Protein AF-A0A2V8DSS8-F1 (afdb_monomer_lite)

Secondary structure (DSSP, 8-state):
-----SS--EEEEEEEEE-SSEEEEEEEEES--SS---B--EE--TT----EE-PPBEEE-STT--EEEEEEEE----

Sequence (78 aa):
MLIAQSNSGTAGAIRTYSTISSIGVEWDIVGDADHDATAAVDFRVAGTAGWRSALPLVRVDYNGSNMLAGSILFLSPN

Foldseek 3Di:
DLDAQPWDKDKDDKDWDDDPWFIKIKIAMPTRPVQRDWAWDWDDDPPDDDIDTFDIFDADDPPNGGITIDTGGTDDDD

Radius of gyration: 14.19 Å; chains: 1; bounding box: 28×22×42 Å

pLDDT: mean 87.05, std 12.41, range [45.53, 96.38]

Structure (mmCIF, N/CA/C/O backbone):
data_AF-A0A2V8DSS8-F1
#
_entry.id   AF-A0A2V8DSS8-F1
#
loop_
_atom_site.group_PDB
_atom_site.id
_atom_site.type_symbol
_atom_site.label_atom_id
_atom_site.label_alt_id
_atom_site.label_comp_id
_atom_site.label_asym_id
_atom_site.label_entity_id
_atom_site.label_seq_id
_atom_site.pdbx_PDB_ins_code
_atom_site.Cartn_x
_atom_site.Cartn_y
_atom_site.Cartn_z
_atom_site.occupancy
_atom_site.B_iso_or_equiv
_atom_site.auth_seq_id
_atom_site.auth_comp_id
_atom_site.auth_asym_id
_atom_site.auth_atom_id
_atom_site.pdbx_PDB_model_num
ATOM 1 N N . MET A 1 1 ? -14.501 -3.469 -21.346 1.00 47.69 1 MET A N 1
ATOM 2 C CA . MET A 1 1 ? -13.653 -4.610 -20.948 1.00 47.69 1 MET A CA 1
ATOM 3 C C . MET A 1 1 ? -12.518 -4.022 -20.129 1.00 47.69 1 MET A C 1
ATOM 5 O O . MET A 1 1 ? -11.792 -3.205 -20.672 1.00 47.69 1 MET A O 1
ATOM 9 N N . LEU A 1 2 ? -12.468 -4.292 -18.822 1.00 45.53 2 LEU A N 1
ATOM 10 C CA . LEU A 1 2 ? -11.382 -3.830 -17.952 1.00 45.53 2 LEU A CA 1
ATOM 11 C C . LEU A 1 2 ? -10.203 -4.770 -18.208 1.00 45.53 2 LEU A C 1
ATOM 13 O O . LEU A 1 2 ? -10.306 -5.957 -17.905 1.00 45.53 2 LEU A O 1
ATOM 17 N N . ILE A 1 3 ? -9.160 -4.284 -18.870 1.00 51.53 3 ILE A N 1
ATOM 18 C CA . ILE A 1 3 ? -7.924 -5.049 -19.012 1.00 51.53 3 ILE A CA 1
ATOM 19 C C . ILE A 1 3 ? -7.291 -5.130 -17.619 1.00 51.53 3 ILE A C 1
ATOM 21 O O . ILE A 1 3 ? -7.038 -4.109 -16.988 1.00 51.53 3 ILE A O 1
ATOM 25 N N . ALA A 1 4 ? -7.191 -6.348 -17.086 1.00 56.84 4 ALA A N 1
ATOM 26 C CA . ALA A 1 4 ? -6.347 -6.629 -15.933 1.00 56.84 4 ALA A CA 1
ATOM 27 C C . ALA A 1 4 ? -4.883 -6.515 -16.366 1.00 56.84 4 ALA A C 1
ATOM 29 O O . ALA A 1 4 ? -4.615 -6.583 -17.567 1.00 56.84 4 ALA A O 1
ATOM 30 N N . GLN A 1 5 ? -3.988 -6.387 -15.385 1.00 60.59 5 GLN A N 1
ATOM 31 C CA . GLN A 1 5 ? -2.567 -6.140 -15.593 1.00 60.59 5 GLN A CA 1
ATOM 32 C C . GLN A 1 5 ? -2.003 -6.908 -16.799 1.00 60.59 5 GLN A C 1
ATOM 34 O O . GLN A 1 5 ? -2.060 -8.142 -16.839 1.00 60.59 5 GLN A O 1
ATOM 39 N N . SER A 1 6 ? -1.511 -6.183 -17.804 1.00 66.81 6 SER A N 1
ATOM 40 C CA . SER A 1 6 ? -1.128 -6.769 -19.100 1.00 66.81 6 SER A CA 1
ATOM 41 C C . SER A 1 6 ? 0.256 -7.429 -19.059 1.00 66.81 6 SER A C 1
ATOM 43 O O . SER A 1 6 ? 0.604 -8.247 -19.917 1.00 66.81 6 SER A O 1
ATOM 45 N N . ASN A 1 7 ? 1.048 -7.082 -18.046 1.00 74.31 7 ASN A N 1
ATOM 46 C CA . ASN A 1 7 ? 2.376 -7.606 -17.756 1.00 74.31 7 ASN A CA 1
ATOM 47 C C . ASN A 1 7 ? 2.417 -8.279 -16.370 1.00 74.31 7 ASN A C 1
ATOM 49 O O . ASN A 1 7 ? 1.519 -8.128 -15.547 1.00 74.31 7 ASN A O 1
ATOM 53 N N . SER A 1 8 ? 3.452 -9.086 -16.116 1.00 75.88 8 SER A N 1
ATOM 54 C CA . SER A 1 8 ? 3.633 -9.732 -14.811 1.00 75.88 8 SER A CA 1
ATOM 55 C C . SER A 1 8 ? 4.239 -8.740 -13.820 1.00 75.88 8 SER A C 1
ATOM 57 O O . SER A 1 8 ? 5.407 -8.375 -13.954 1.00 75.88 8 SER A O 1
ATOM 59 N N . GLY A 1 9 ? 3.473 -8.359 -12.797 1.00 82.75 9 GL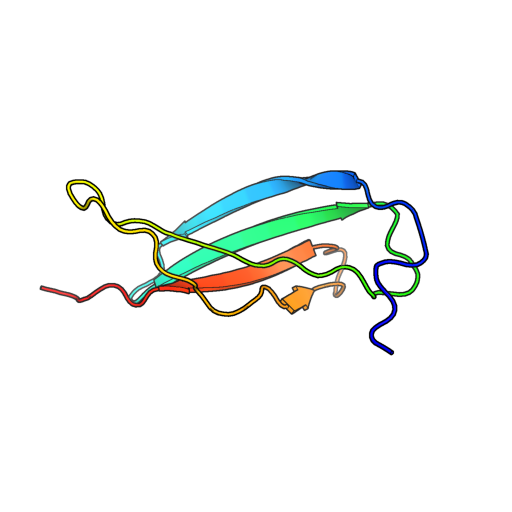Y A N 1
ATOM 60 C CA . GLY A 1 9 ? 3.944 -7.552 -11.674 1.00 82.75 9 GLY A CA 1
ATOM 61 C C . GLY A 1 9 ? 4.367 -8.404 -10.487 1.00 82.75 9 GLY A C 1
ATOM 62 O O . GLY A 1 9 ? 3.761 -9.435 -10.201 1.00 82.75 9 GLY A O 1
ATOM 63 N N . THR A 1 10 ? 5.380 -7.946 -9.76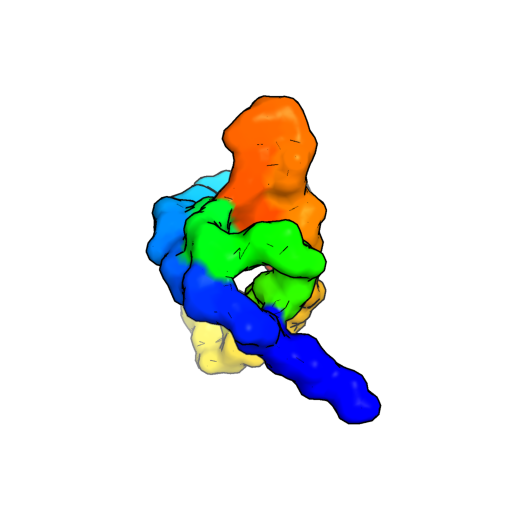0 1.00 90.06 10 THR A N 1
ATOM 64 C CA . THR A 1 10 ? 5.781 -8.534 -8.481 1.00 90.06 10 THR A CA 1
ATOM 65 C C . THR A 1 10 ? 5.554 -7.524 -7.369 1.00 90.06 10 THR A C 1
ATOM 67 O O . THR A 1 10 ? 6.025 -6.388 -7.439 1.00 90.06 10 THR A O 1
ATOM 70 N N . ALA A 1 11 ? 4.854 -7.967 -6.327 1.00 90.12 11 ALA A N 1
ATOM 71 C CA . ALA A 1 11 ? 4.686 -7.223 -5.091 1.00 90.12 11 ALA A CA 1
ATOM 72 C C . ALA A 1 11 ? 6.019 -7.096 -4.340 1.00 90.12 11 ALA A C 1
ATOM 74 O O . ALA A 1 11 ? 6.699 -8.092 -4.083 1.00 90.12 11 ALA A O 1
ATOM 75 N N . GLY A 1 12 ? 6.369 -5.867 -3.973 1.00 92.12 12 GLY A N 1
ATOM 76 C CA . GLY A 1 12 ? 7.524 -5.536 -3.151 1.00 92.12 12 GLY A CA 1
ATOM 77 C C . GLY A 1 12 ? 7.165 -5.343 -1.677 1.00 92.12 12 GLY A C 1
ATOM 78 O O . GLY A 1 12 ? 6.205 -5.921 -1.159 1.00 92.12 12 GLY A O 1
ATOM 79 N N . ALA A 1 13 ? 7.966 -4.528 -0.988 1.00 94.69 13 ALA A N 1
ATOM 80 C CA . ALA A 1 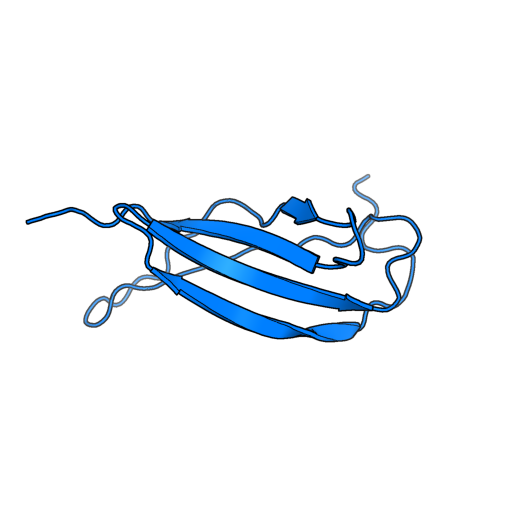13 ? 7.777 -4.232 0.425 1.00 94.69 13 ALA A CA 1
ATOM 81 C C . ALA A 1 13 ? 6.486 -3.436 0.667 1.00 94.69 13 ALA A C 1
ATOM 83 O O . ALA A 1 13 ? 6.146 -2.528 -0.093 1.00 94.69 13 ALA A O 1
ATOM 84 N N . ILE A 1 14 ? 5.801 -3.755 1.767 1.00 94.88 14 ILE A N 1
ATOM 85 C CA . ILE A 1 14 ? 4.671 -2.976 2.273 1.00 94.88 14 ILE A CA 1
ATOM 86 C C . ILE A 1 14 ? 5.120 -2.126 3.460 1.00 94.88 14 ILE A C 1
ATOM 88 O O . ILE A 1 14 ? 5.847 -2.589 4.342 1.00 94.88 14 ILE A O 1
ATOM 92 N N . ARG A 1 15 ? 4.679 -0.873 3.486 1.00 96.19 15 ARG A N 1
ATOM 93 C CA . ARG A 1 15 ? 4.932 0.093 4.554 1.00 96.19 15 ARG A CA 1
ATOM 94 C C . ARG A 1 15 ? 3.605 0.661 5.024 1.00 96.19 15 ARG A C 1
ATOM 96 O O . ARG A 1 15 ? 2.713 0.921 4.223 1.00 96.19 15 ARG A O 1
ATOM 103 N N . THR A 1 16 ? 3.484 0.857 6.332 1.00 94.12 16 THR A N 1
ATOM 104 C CA . THR A 1 16 ? 2.286 1.426 6.954 1.00 94.12 16 THR A CA 1
ATOM 105 C C . THR A 1 16 ? 2.684 2.468 7.985 1.00 94.12 16 THR A C 1
ATOM 107 O O . THR A 1 16 ? 3.598 2.220 8.773 1.00 94.12 16 THR A O 1
ATOM 110 N N . TYR A 1 17 ? 1.985 3.596 8.031 1.00 92.44 17 TYR A N 1
ATOM 111 C CA . TYR A 1 17 ? 2.237 4.656 9.006 1.00 92.44 17 TYR A CA 1
ATOM 112 C C . TYR A 1 17 ? 0.937 5.353 9.404 1.00 92.44 17 TYR A C 1
ATOM 114 O O . TYR A 1 17 ? 0.017 5.501 8.601 1.00 92.44 17 TYR A O 1
ATOM 122 N N . SER A 1 18 ? 0.855 5.798 10.655 1.00 89.56 18 SER A N 1
ATOM 123 C CA . SER A 1 18 ? -0.272 6.607 11.120 1.00 89.56 18 SER A CA 1
ATOM 124 C C . SER A 1 18 ? -0.060 8.070 10.742 1.00 89.56 18 SER A C 1
ATOM 126 O O . SER A 1 18 ? 1.024 8.620 10.931 1.00 89.56 18 SER A O 1
ATOM 128 N N . THR A 1 19 ? -1.109 8.715 10.249 1.00 83.75 19 THR A N 1
ATOM 129 C CA . THR A 1 19 ? -1.215 10.174 10.163 1.00 83.75 19 THR A CA 1
ATOM 130 C C . THR A 1 19 ? -2.094 10.684 11.311 1.00 83.75 19 THR A C 1
ATOM 132 O O . THR A 1 19 ? -2.505 9.914 12.178 1.00 83.75 19 THR A O 1
ATOM 135 N N . ILE A 1 20 ? -2.407 11.985 11.330 1.00 84.50 20 ILE A N 1
ATOM 136 C CA . ILE A 1 20 ? -3.312 12.573 12.336 1.00 84.50 20 ILE A CA 1
ATOM 137 C C . ILE A 1 20 ? -4.698 11.913 12.291 1.00 84.50 20 ILE A C 1
ATOM 139 O O . ILE A 1 20 ? -5.337 11.729 13.322 1.00 84.50 20 ILE A O 1
ATOM 143 N N . SER A 1 21 ? -5.168 11.567 11.093 1.00 86.94 21 SER A N 1
ATOM 144 C CA . SER A 1 21 ? -6.549 11.156 10.859 1.00 86.94 21 SER A CA 1
ATOM 145 C C . SER A 1 21 ? -6.670 9.871 10.061 1.00 86.94 21 SER A C 1
ATOM 147 O O . SER A 1 21 ? -7.785 9.505 9.720 1.00 86.94 21 SER A O 1
ATOM 149 N N . SER A 1 22 ? -5.589 9.177 9.707 1.00 89.38 22 SER A N 1
ATOM 150 C CA . SER A 1 22 ? -5.665 7.971 8.875 1.00 89.38 22 SER A CA 1
ATOM 151 C C . SER A 1 22 ? -4.495 7.018 9.085 1.00 89.38 22 SER A C 1
ATOM 153 O O . SER A 1 22 ? -3.503 7.358 9.721 1.00 89.38 22 SER A O 1
ATOM 155 N N . ILE A 1 23 ? -4.603 5.818 8.514 1.00 91.50 23 ILE A N 1
ATOM 156 C CA . ILE A 1 23 ? -3.457 4.924 8.307 1.00 91.50 23 ILE A CA 1
ATOM 157 C C . ILE A 1 23 ? -3.088 4.978 6.826 1.00 91.50 23 ILE A C 1
ATOM 159 O O . ILE A 1 23 ? -3.909 4.625 5.976 1.00 91.50 23 ILE A O 1
ATOM 163 N N . GLY A 1 24 ? -1.877 5.447 6.539 1.00 93.69 24 GLY A N 1
ATOM 164 C CA . GLY A 1 24 ? -1.271 5.426 5.215 1.00 93.69 24 GLY A CA 1
ATOM 165 C C . GLY A 1 24 ? -0.622 4.077 4.936 1.00 93.69 24 GLY A C 1
ATOM 166 O O . GLY A 1 24 ? -0.033 3.471 5.835 1.00 93.69 24 GLY A O 1
ATOM 167 N N . VAL A 1 25 ? -0.743 3.615 3.695 1.00 95.56 25 VAL A N 1
ATOM 168 C CA . VAL A 1 25 ? -0.099 2.404 3.190 1.00 95.56 25 VAL A CA 1
ATOM 169 C C . VAL A 1 25 ? 0.587 2.698 1.874 1.00 95.56 25 VAL A C 1
ATOM 171 O O . VAL A 1 25 ? 0.029 3.373 1.013 1.00 95.56 25 VAL A O 1
ATOM 174 N N . GLU A 1 26 ? 1.791 2.162 1.743 1.00 96.19 26 GLU A N 1
ATOM 175 C CA . GLU A 1 26 ? 2.611 2.189 0.541 1.00 96.19 26 GLU A CA 1
ATOM 176 C C . GLU A 1 26 ? 3.034 0.759 0.224 1.00 96.19 26 GLU A C 1
ATOM 178 O O . GLU A 1 26 ? 3.466 0.019 1.113 1.00 96.19 26 GLU A O 1
ATOM 183 N N . TRP A 1 27 ? 2.910 0.367 -1.037 1.00 96.00 27 TRP A N 1
ATOM 184 C CA . TRP A 1 27 ? 3.264 -0.965 -1.495 1.00 96.00 27 TRP A CA 1
ATOM 185 C C . TRP A 1 27 ? 4.075 -0.887 -2.780 1.00 96.00 27 TRP A C 1
ATOM 187 O O . TRP A 1 27 ? 3.555 -0.496 -3.825 1.00 96.00 27 TRP A O 1
ATOM 197 N N . ASP A 1 28 ? 5.356 -1.238 -2.693 1.00 96.31 28 ASP A N 1
ATOM 198 C CA . ASP A 1 28 ? 6.243 -1.244 -3.853 1.00 96.31 28 ASP A CA 1
ATOM 199 C C . ASP A 1 28 ? 5.787 -2.260 -4.895 1.00 96.31 28 ASP A C 1
ATOM 201 O O . ASP A 1 28 ? 5.330 -3.355 -4.557 1.00 96.31 28 ASP A O 1
ATOM 205 N N . ILE A 1 29 ? 5.971 -1.914 -6.166 1.00 94.31 29 ILE A N 1
ATOM 206 C CA . ILE A 1 29 ? 5.667 -2.794 -7.293 1.00 94.31 29 ILE A CA 1
ATOM 207 C C . ILE A 1 29 ? 6.822 -2.804 -8.292 1.00 94.31 29 ILE A C 1
ATOM 209 O O . ILE A 1 29 ? 7.541 -1.821 -8.465 1.00 94.31 29 ILE A O 1
ATOM 213 N N . VAL A 1 30 ? 7.025 -3.941 -8.953 1.00 92.25 30 VAL A N 1
ATOM 214 C CA . VAL A 1 30 ? 8.052 -4.129 -9.987 1.00 92.25 30 VAL A CA 1
ATOM 215 C C . VAL A 1 30 ? 7.419 -4.817 -11.190 1.00 92.25 30 VAL A C 1
ATOM 217 O O . VAL A 1 30 ? 6.584 -5.697 -11.013 1.00 92.25 30 VAL A O 1
ATOM 220 N N . GLY A 1 31 ? 7.829 -4.449 -12.405 1.00 90.00 31 GLY A N 1
ATOM 221 C CA . GLY A 1 31 ? 7.368 -5.096 -13.643 1.00 90.00 31 GLY A CA 1
ATOM 222 C C . GLY A 1 31 ? 6.104 -4.495 -14.265 1.00 90.00 31 GLY A C 1
ATOM 223 O O . GLY A 1 31 ? 5.765 -4.871 -15.379 1.00 90.00 31 GLY A O 1
ATOM 224 N N . ASP A 1 32 ? 5.471 -3.528 -13.597 1.00 90.69 32 ASP A N 1
ATOM 225 C CA . ASP A 1 32 ? 4.299 -2.787 -14.083 1.00 90.69 32 ASP A CA 1
ATOM 226 C C . ASP A 1 32 ? 4.719 -1.554 -14.904 1.00 90.69 32 ASP A C 1
ATOM 228 O O . ASP A 1 32 ? 4.771 -0.430 -14.387 1.00 90.69 32 ASP A O 1
ATOM 232 N N . ALA A 1 33 ? 5.129 -1.794 -16.153 1.00 87.75 33 ALA A N 1
ATOM 233 C CA . ALA A 1 33 ? 5.688 -0.781 -17.056 1.00 87.75 33 ALA A CA 1
ATOM 234 C C . ALA A 1 33 ? 4.630 -0.013 -17.869 1.00 87.75 33 ALA A C 1
ATOM 236 O O . ALA A 1 33 ? 4.915 1.079 -18.352 1.00 87.75 33 ALA A O 1
ATOM 237 N N . ASP A 1 34 ? 3.431 -0.570 -18.032 1.00 89.06 34 ASP A N 1
ATOM 238 C CA . ASP A 1 34 ? 2.270 0.095 -18.647 1.00 89.06 34 ASP A CA 1
ATOM 239 C C . ASP A 1 34 ? 1.367 0.802 -17.622 1.00 89.06 34 ASP A C 1
ATOM 241 O O . ASP A 1 34 ? 0.453 1.525 -18.020 1.00 89.06 34 ASP A O 1
ATOM 245 N N . HIS A 1 35 ? 1.688 0.672 -16.330 1.00 89.75 35 HIS A N 1
ATOM 246 C CA . HIS A 1 35 ? 1.071 1.389 -15.215 1.00 89.75 35 HIS A CA 1
ATOM 247 C C . HIS A 1 35 ? -0.405 1.019 -15.020 1.00 89.75 35 HIS A C 1
ATOM 249 O O . HIS A 1 35 ? -1.227 1.874 -14.673 1.00 89.75 35 HIS A O 1
ATOM 255 N N . ASP A 1 36 ? -0.746 -0.248 -15.249 1.00 89.69 36 ASP A N 1
ATOM 256 C CA . ASP A 1 36 ? -2.104 -0.768 -15.112 1.00 89.69 36 ASP A CA 1
ATOM 257 C C . ASP A 1 36 ? -2.296 -1.645 -13.857 1.00 89.69 36 ASP A C 1
ATOM 259 O O . ASP A 1 36 ? -3.404 -2.137 -13.609 1.00 89.69 36 ASP A O 1
ATOM 263 N N . ALA A 1 37 ? -1.268 -1.784 -13.006 1.00 91.00 37 ALA A N 1
ATOM 264 C CA . ALA A 1 37 ? -1.422 -2.451 -11.718 1.00 91.00 37 ALA A CA 1
ATOM 265 C C . ALA A 1 37 ? -2.428 -1.719 -10.819 1.00 91.00 37 ALA A C 1
ATOM 267 O O . ALA A 1 37 ? -2.442 -0.493 -10.680 1.00 91.00 37 ALA A O 1
ATOM 268 N N . THR A 1 38 ? -3.258 -2.505 -10.137 1.00 91.38 38 THR A N 1
ATOM 269 C CA . THR A 1 38 ? -4.264 -2.012 -9.193 1.00 91.38 38 THR A CA 1
ATOM 270 C C . THR A 1 38 ? -4.163 -2.770 -7.875 1.00 91.38 38 THR A C 1
ATOM 272 O O . THR A 1 38 ? -3.809 -3.948 -7.850 1.00 91.38 38 THR A O 1
ATOM 275 N N . ALA A 1 39 ? -4.491 -2.105 -6.764 1.00 92.69 39 ALA A N 1
ATOM 276 C CA . ALA A 1 39 ? -4.579 -2.744 -5.454 1.00 92.69 39 ALA A CA 1
ATOM 277 C C . ALA A 1 39 ? -5.867 -2.338 -4.737 1.00 92.69 39 ALA A C 1
ATOM 279 O O . ALA A 1 39 ? -6.081 -1.168 -4.407 1.00 92.69 39 ALA A O 1
ATOM 280 N N . ALA A 1 40 ? -6.713 -3.333 -4.481 1.00 94.44 40 ALA A N 1
ATOM 281 C CA . ALA A 1 40 ? -7.830 -3.217 -3.557 1.00 94.44 40 ALA A CA 1
ATOM 282 C C . ALA A 1 40 ? -7.338 -3.448 -2.126 1.00 94.44 40 ALA A C 1
ATOM 284 O O . ALA A 1 40 ? -6.424 -4.241 -1.892 1.00 94.44 40 ALA A O 1
ATOM 285 N N . VAL A 1 41 ? -7.956 -2.760 -1.170 1.00 93.56 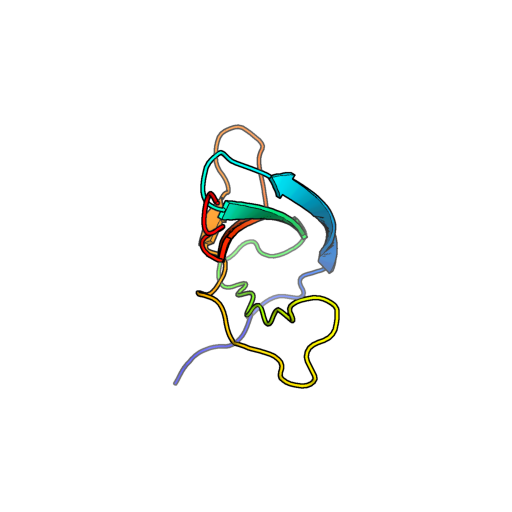41 VAL A N 1
ATOM 286 C CA . VAL A 1 41 ? -7.577 -2.851 0.237 1.00 93.56 41 VAL A CA 1
ATOM 287 C C . VAL A 1 41 ? -8.814 -3.076 1.083 1.00 93.56 41 VAL A C 1
ATOM 289 O O . VAL A 1 41 ? -9.755 -2.286 1.044 1.00 93.56 41 VAL A O 1
ATOM 292 N N . ASP A 1 42 ? -8.766 -4.120 1.900 1.00 94.12 42 ASP A N 1
ATOM 293 C CA . ASP A 1 42 ? -9.721 -4.350 2.972 1.00 94.12 42 ASP A CA 1
ATOM 294 C C . ASP A 1 42 ? -9.016 -4.196 4.320 1.00 94.12 42 ASP A C 1
ATOM 296 O O . ASP A 1 42 ? -7.846 -4.547 4.489 1.00 94.12 42 ASP A O 1
ATOM 300 N N . PHE A 1 43 ? -9.738 -3.684 5.309 1.00 91.19 43 PHE A N 1
ATOM 301 C CA . PHE A 1 43 ? -9.238 -3.520 6.667 1.00 91.19 43 PHE A CA 1
ATOM 302 C C . PHE A 1 43 ? -10.260 -3.971 7.699 1.00 91.19 43 PHE A C 1
ATOM 304 O O . PHE A 1 43 ? -11.470 -3.972 7.472 1.00 91.19 43 PHE A O 1
ATOM 311 N N . ARG A 1 44 ? -9.773 -4.319 8.887 1.00 92.12 44 ARG A N 1
ATOM 312 C CA . ARG A 1 44 ? -10.608 -4.716 10.018 1.00 92.12 44 ARG A CA 1
ATOM 313 C C . ARG A 1 44 ? -10.093 -4.062 11.285 1.00 92.12 44 ARG A C 1
ATOM 315 O O . ARG A 1 44 ? -8.898 -4.093 11.559 1.00 92.12 44 ARG A O 1
ATOM 322 N N . VAL A 1 45 ? -11.000 -3.487 12.072 1.00 88.12 45 VAL A N 1
ATOM 323 C CA . VAL A 1 45 ? -10.640 -2.948 13.390 1.00 88.12 45 VAL A CA 1
ATOM 324 C C . VAL A 1 45 ? -10.447 -4.103 14.360 1.00 88.12 45 VAL A C 1
ATOM 326 O O . VAL A 1 45 ? -11.252 -5.037 14.390 1.00 88.12 45 VAL A O 1
ATOM 329 N N . ALA A 1 46 ? -9.376 -4.043 15.149 1.00 88.00 46 ALA A N 1
ATOM 330 C CA . ALA A 1 46 ? -9.091 -5.041 16.170 1.00 88.00 46 ALA A CA 1
ATOM 331 C C . ALA A 1 46 ? -10.310 -5.238 17.091 1.00 88.00 46 ALA A C 1
ATOM 333 O O . ALA A 1 46 ? -10.939 -4.274 17.519 1.00 88.00 46 ALA A O 1
ATOM 334 N N . GLY A 1 47 ? -10.673 -6.495 17.352 1.00 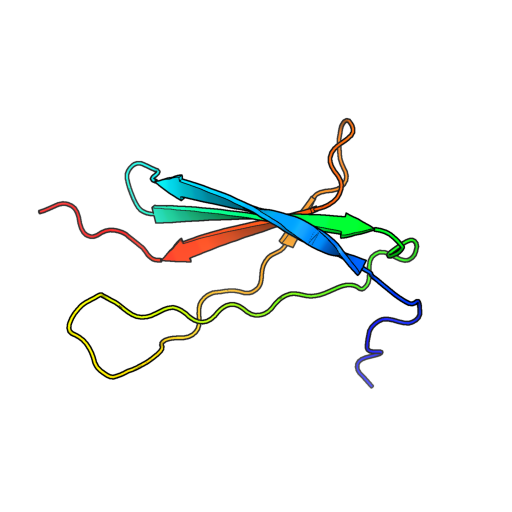93.44 47 GLY A N 1
ATOM 335 C CA . GLY A 1 47 ? -11.858 -6.842 18.146 1.00 93.44 47 GLY A CA 1
ATOM 336 C C . GLY A 1 47 ? -13.188 -6.845 17.381 1.00 93.44 47 GLY A C 1
ATOM 337 O O . GLY A 1 47 ? -14.196 -7.262 17.941 1.00 93.44 47 GLY A O 1
ATOM 338 N N . THR A 1 48 ? -13.214 -6.450 16.105 1.00 92.81 48 THR A N 1
ATOM 339 C CA . THR A 1 48 ? -14.406 -6.575 15.246 1.00 92.81 48 THR A CA 1
ATOM 340 C C . THR A 1 48 ? -14.315 -7.803 14.339 1.00 92.81 48 THR A C 1
ATOM 342 O O . THR A 1 48 ? -13.224 -8.280 14.024 1.00 92.81 48 THR A O 1
ATOM 345 N N . ALA A 1 49 ? -15.465 -8.327 13.907 1.00 92.00 49 ALA A N 1
ATOM 346 C CA . ALA A 1 49 ? -15.515 -9.485 13.013 1.00 92.00 49 ALA A CA 1
ATOM 347 C C . ALA A 1 49 ? -15.421 -9.100 11.524 1.00 92.00 49 ALA A C 1
ATOM 349 O O . ALA A 1 49 ? -14.812 -9.831 10.744 1.00 92.00 49 ALA A O 1
ATOM 350 N N . GLY A 1 50 ? -16.007 -7.962 11.137 1.00 94.88 50 GLY A N 1
ATOM 351 C CA . GLY A 1 50 ? -16.198 -7.582 9.737 1.00 94.88 50 GLY A CA 1
ATOM 352 C C . GLY A 1 50 ? -15.002 -6.863 9.116 1.00 94.88 50 GLY A C 1
ATOM 353 O O . GLY A 1 50 ? -14.521 -5.866 9.655 1.00 94.88 50 GLY A O 1
ATOM 354 N N . TRP A 1 51 ? -14.569 -7.343 7.952 1.00 95.00 51 TRP A N 1
ATOM 355 C CA . TRP A 1 51 ? -13.718 -6.578 7.044 1.00 95.00 51 TRP A CA 1
ATOM 356 C C . TRP A 1 51 ? -14.530 -5.466 6.379 1.00 95.00 51 TRP A C 1
ATOM 358 O O . TRP A 1 51 ? -15.728 -5.611 6.135 1.00 95.00 51 TRP A O 1
ATOM 368 N N . ARG A 1 52 ? -13.875 -4.342 6.117 1.00 92.75 52 ARG A N 1
ATOM 369 C CA . ARG A 1 52 ? -14.433 -3.181 5.431 1.00 92.75 52 ARG A CA 1
ATOM 370 C C . ARG A 1 52 ? -13.517 -2.827 4.277 1.00 92.75 52 ARG A C 1
ATOM 372 O O . ARG A 1 52 ? -12.303 -2.797 4.466 1.00 92.75 52 ARG A O 1
ATOM 379 N N . SER A 1 53 ? -14.099 -2.512 3.131 1.00 93.94 53 SER A N 1
ATOM 380 C CA . SER A 1 53 ? -13.326 -2.050 1.986 1.00 93.94 53 SER A CA 1
ATOM 381 C C . SER A 1 53 ? -12.915 -0.597 2.165 1.00 93.94 53 SER A C 1
ATOM 383 O O . SER A 1 53 ? -13.713 0.251 2.574 1.00 93.94 53 SER A O 1
ATOM 385 N N . ALA A 1 54 ? -11.650 -0.331 1.875 1.00 91.75 54 ALA A N 1
ATOM 386 C CA . ALA A 1 54 ? -11.111 1.005 1.718 1.00 91.75 54 ALA A CA 1
ATOM 387 C C . ALA A 1 54 ? -11.183 1.434 0.248 1.00 91.75 54 ALA A C 1
ATOM 389 O O . ALA A 1 54 ? -11.589 0.673 -0.635 1.00 91.75 54 ALA A O 1
ATOM 390 N N . LEU A 1 55 ? -10.775 2.673 -0.020 1.00 92.00 55 LEU A N 1
ATOM 391 C CA . LEU A 1 55 ? -10.523 3.098 -1.391 1.00 92.00 55 LEU A CA 1
ATOM 392 C C . LEU A 1 55 ? -9.311 2.334 -1.960 1.00 92.00 55 LEU A C 1
ATOM 394 O O . LEU A 1 55 ? -8.376 2.043 -1.207 1.00 92.00 55 LEU A O 1
ATOM 398 N N . PRO A 1 56 ? -9.304 2.023 -3.270 1.00 94.31 56 PRO A N 1
ATOM 399 C CA . PRO A 1 56 ? -8.133 1.457 -3.930 1.00 94.31 56 PRO A CA 1
ATOM 400 C C . PRO A 1 56 ? -6.899 2.349 -3.764 1.00 94.31 56 PRO A C 1
ATOM 402 O O . PRO A 1 56 ? -7.013 3.577 -3.706 1.00 94.31 56 PRO A O 1
ATOM 405 N N . LEU A 1 57 ? -5.718 1.732 -3.727 1.00 95.44 57 LEU A N 1
ATOM 406 C CA . LEU A 1 57 ? -4.461 2.476 -3.749 1.00 95.44 57 LEU A CA 1
ATOM 407 C C . LEU A 1 57 ? -4.244 3.112 -5.126 1.00 95.44 57 LEU A C 1
ATOM 409 O O . LEU A 1 57 ? -4.675 2.583 -6.152 1.00 95.44 57 LEU A O 1
ATOM 413 N N . VAL A 1 58 ? -3.542 4.240 -5.138 1.00 95.44 58 VAL A N 1
ATOM 414 C CA . VAL A 1 58 ? -3.235 5.010 -6.344 1.00 95.44 58 VAL A CA 1
ATOM 415 C C . VAL A 1 58 ? -1.769 4.816 -6.713 1.00 95.44 58 VAL A C 1
ATOM 417 O O . VAL A 1 58 ? -0.908 4.712 -5.840 1.00 95.44 58 VAL A O 1
ATOM 420 N N . ARG A 1 59 ? -1.477 4.781 -8.013 1.00 94.56 59 ARG A N 1
ATOM 421 C CA . ARG A 1 59 ? -0.116 4.728 -8.552 1.00 94.56 59 ARG A CA 1
ATOM 422 C C . ARG A 1 59 ? 0.697 5.959 -8.137 1.00 94.56 59 ARG A C 1
ATOM 424 O O . ARG A 1 59 ? 0.245 7.092 -8.293 1.00 94.56 59 ARG A O 1
ATOM 431 N N . VAL A 1 60 ? 1.911 5.718 -7.644 1.00 95.00 60 VAL A N 1
ATOM 432 C CA . VAL A 1 60 ? 2.925 6.729 -7.334 1.00 95.00 60 VAL A CA 1
ATOM 433 C C . VAL A 1 60 ? 4.259 6.289 -7.934 1.00 95.00 60 VAL A C 1
ATOM 435 O O . VAL A 1 60 ? 4.947 5.423 -7.397 1.00 95.00 60 VAL A O 1
ATOM 438 N N . ASP A 1 61 ? 4.631 6.915 -9.045 1.00 92.88 61 ASP A N 1
ATOM 439 C CA . ASP A 1 61 ? 5.829 6.612 -9.840 1.00 92.88 61 ASP A CA 1
ATOM 440 C C . ASP A 1 61 ? 6.689 7.853 -10.128 1.00 92.88 61 ASP A C 1
ATOM 442 O O . ASP A 1 61 ? 7.352 7.984 -11.158 1.00 92.88 61 ASP A O 1
ATOM 446 N N . TYR A 1 62 ? 6.687 8.794 -9.186 1.00 92.31 62 TYR A N 1
ATOM 447 C CA . TYR A 1 62 ? 7.420 10.048 -9.291 1.00 92.31 62 TYR A CA 1
ATOM 448 C C . TYR A 1 62 ? 8.679 10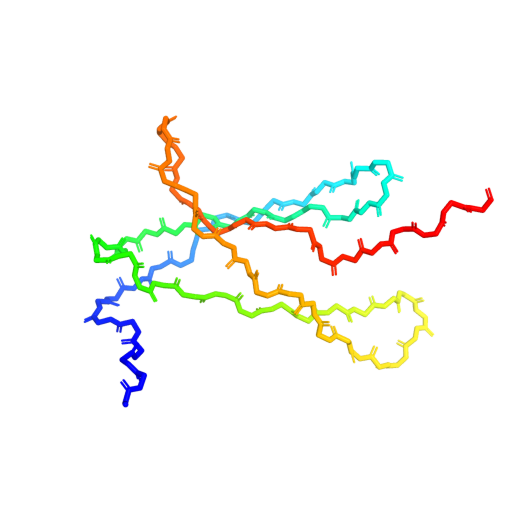.057 -8.414 1.00 92.31 62 TYR A C 1
ATOM 450 O O . TYR A 1 62 ? 8.704 9.498 -7.316 1.00 92.31 62 TYR A O 1
ATOM 458 N N . ASN A 1 63 ? 9.726 10.745 -8.885 1.00 91.62 63 ASN A N 1
ATOM 459 C CA . ASN A 1 63 ? 10.967 11.010 -8.146 1.00 91.62 63 ASN A CA 1
ATOM 460 C C . ASN A 1 63 ? 11.624 9.753 -7.533 1.00 91.62 63 ASN A C 1
ATOM 462 O O . ASN A 1 63 ? 12.018 9.746 -6.368 1.00 91.62 63 ASN A O 1
ATOM 466 N N . GLY A 1 64 ? 11.706 8.673 -8.315 1.00 88.69 64 GLY A N 1
ATOM 467 C CA . GLY A 1 64 ? 12.325 7.408 -7.899 1.00 88.69 64 GLY A CA 1
ATOM 468 C C . GLY A 1 64 ? 11.427 6.488 -7.067 1.00 88.69 64 GLY A C 1
ATOM 469 O O . GLY A 1 64 ? 11.856 5.391 -6.722 1.00 88.69 64 GLY A O 1
ATOM 470 N N . SER A 1 65 ? 10.191 6.897 -6.769 1.00 92.19 65 SER A N 1
ATOM 471 C CA . SER A 1 65 ? 9.178 5.993 -6.214 1.00 92.19 65 SER A CA 1
ATOM 472 C C . SER A 1 65 ? 8.608 5.102 -7.314 1.00 92.19 65 SER A C 1
ATOM 474 O O . SER A 1 65 ? 8.536 5.526 -8.465 1.00 92.19 65 SER A O 1
ATOM 476 N N . ASN A 1 66 ? 8.192 3.887 -6.960 1.00 93.88 66 ASN A N 1
ATOM 477 C CA . ASN A 1 66 ? 7.411 3.013 -7.832 1.00 93.88 66 ASN A CA 1
ATOM 478 C C . ASN A 1 66 ? 6.508 2.107 -6.987 1.00 93.88 66 ASN A C 1
ATOM 480 O O . ASN A 1 66 ? 6.893 1.002 -6.597 1.00 93.88 66 ASN A O 1
ATOM 484 N N . MET A 1 67 ? 5.333 2.619 -6.631 1.00 95.88 67 MET A N 1
ATOM 485 C CA . MET A 1 67 ? 4.466 2.002 -5.631 1.00 95.88 67 MET A CA 1
ATOM 486 C C . MET A 1 67 ? 2.984 2.305 -5.862 1.00 95.88 67 MET A C 1
ATOM 488 O O . MET A 1 67 ? 2.615 3.201 -6.620 1.00 95.88 67 MET A O 1
ATOM 492 N N . LEU A 1 68 ? 2.133 1.572 -5.153 1.00 96.38 68 LEU A N 1
ATOM 493 C CA . LEU A 1 68 ? 0.723 1.879 -4.947 1.00 96.38 68 LEU A CA 1
ATOM 494 C C . LEU A 1 68 ? 0.559 2.431 -3.527 1.00 96.38 68 LEU A C 1
ATOM 496 O O . LEU A 1 68 ? 1.012 1.802 -2.570 1.00 96.38 68 LEU A O 1
ATOM 500 N N . ALA A 1 69 ? -0.060 3.601 -3.371 1.00 96.06 69 ALA A N 1
ATOM 501 C CA . ALA A 1 69 ? -0.172 4.276 -2.079 1.00 96.06 69 ALA A CA 1
ATOM 502 C C . ALA A 1 69 ? -1.563 4.874 -1.816 1.00 96.06 69 ALA A C 1
ATOM 504 O O . ALA A 1 69 ? -2.298 5.226 -2.739 1.00 96.06 69 ALA A O 1
ATOM 505 N N . GLY A 1 70 ? -1.936 4.996 -0.540 1.00 94.19 70 GLY A N 1
ATOM 506 C CA . GLY A 1 70 ? -3.241 5.526 -0.144 1.00 94.19 70 GLY A CA 1
ATOM 507 C C . GLY A 1 70 ? -3.481 5.554 1.365 1.00 94.19 70 GLY A C 1
ATOM 508 O O . GLY A 1 70 ? -2.718 4.993 2.147 1.00 94.19 70 GLY A O 1
ATOM 509 N N . SER A 1 71 ? -4.563 6.221 1.777 1.00 91.81 71 SER A N 1
ATOM 510 C CA . SER A 1 71 ? -5.051 6.229 3.165 1.00 91.81 71 SER A CA 1
ATOM 511 C C . SER A 1 71 ? -6.256 5.299 3.296 1.00 91.81 71 SER A C 1
ATOM 513 O O . SER A 1 71 ? -7.233 5.452 2.569 1.00 91.81 71 SER A O 1
ATOM 515 N N . ILE A 1 72 ? -6.193 4.336 4.216 1.00 87.69 72 ILE A N 1
ATOM 516 C CA . ILE A 1 72 ? -7.148 3.214 4.266 1.00 87.69 72 ILE A CA 1
ATOM 517 C C . ILE A 1 72 ? -8.427 3.556 5.038 1.00 87.69 72 ILE A C 1
ATOM 519 O O . ILE A 1 72 ? -9.510 3.068 4.723 1.00 87.69 72 ILE A O 1
ATOM 523 N N . LEU A 1 73 ? -8.316 4.365 6.087 1.00 83.19 73 LEU A N 1
ATOM 524 C CA . LEU A 1 73 ? -9.416 4.634 7.010 1.00 83.19 73 LEU A CA 1
ATOM 525 C C . LEU A 1 73 ? -9.243 5.986 7.677 1.00 83.19 73 LEU A C 1
ATOM 527 O O . LEU A 1 73 ? -8.113 6.445 7.816 1.00 83.19 73 LEU A O 1
ATOM 531 N N . PHE A 1 74 ? -10.343 6.559 8.169 1.00 79.88 74 PHE A N 1
ATOM 532 C CA . PHE A 1 74 ? -10.274 7.673 9.104 1.00 79.88 74 PHE A CA 1
ATOM 533 C C . PHE A 1 74 ? -10.121 7.166 10.542 1.00 79.88 74 PHE A C 1
ATOM 535 O O . PHE A 1 74 ? -10.940 6.385 11.030 1.00 79.88 74 PHE A O 1
ATOM 542 N N . LEU A 1 75 ? -9.070 7.615 11.222 1.00 75.62 75 LEU A N 1
ATOM 543 C CA . LEU A 1 75 ? -8.931 7.528 12.667 1.00 75.62 75 LEU A CA 1
ATOM 544 C C . LEU A 1 75 ? -9.951 8.495 13.265 1.00 75.62 75 LEU A C 1
ATOM 546 O O . LEU A 1 75 ? -10.021 9.654 12.863 1.00 75.62 75 LEU A O 1
ATOM 550 N N . SER A 1 76 ? -10.771 8.021 14.197 1.00 65.81 76 SER A N 1
ATOM 551 C CA . SER A 1 76 ? -11.590 8.911 15.016 1.00 65.81 76 SER A CA 1
ATOM 552 C C . SER A 1 76 ? -10.708 9.395 16.164 1.00 65.81 76 SER A C 1
ATOM 554 O O . SER A 1 76 ? -10.352 8.560 16.997 1.00 65.81 76 SER A O 1
ATOM 556 N N . PRO A 1 77 ? -10.292 10.674 16.208 1.00 60.69 77 PRO A N 1
ATOM 557 C CA . PRO A 1 77 ? -9.659 11.194 17.405 1.00 60.69 77 PRO A CA 1
ATOM 558 C C . PRO A 1 77 ? -10.717 11.211 18.511 1.00 60.69 77 PRO A C 1
ATOM 560 O O . PRO A 1 77 ? -11.803 11.765 18.340 1.00 60.69 77 PRO A O 1
ATOM 563 N N . ASN A 1 78 ? -10.413 10.511 19.594 1.00 47.75 78 ASN A N 1
ATOM 564 C CA . ASN A 1 78 ? -11.165 10.526 20.846 1.00 47.75 78 ASN A CA 1
ATOM 565 C C . ASN A 1 78 ? -11.024 11.861 21.575 1.00 47.75 78 ASN A C 1
ATOM 567 O O . ASN A 1 78 ? -9.883 12.373 21.641 1.00 47.75 78 ASN A O 1
#